Protein AF-A0A7V9Z0H7-F1 (afdb_monomer_lite)

Structure (mmCIF, N/CA/C/O backbone):
data_AF-A0A7V9Z0H7-F1
#
_entry.id   AF-A0A7V9Z0H7-F1
#
loop_
_atom_site.group_PDB
_atom_site.id
_atom_site.type_symbol
_atom_site.label_atom_id
_atom_site.label_alt_id
_atom_site.label_comp_id
_atom_site.label_asym_id
_atom_site.label_entity_id
_atom_site.label_seq_id
_atom_site.pdbx_PDB_ins_code
_atom_site.Cartn_x
_atom_site.Cartn_y
_atom_site.Cartn_z
_atom_site.occupancy
_atom_sit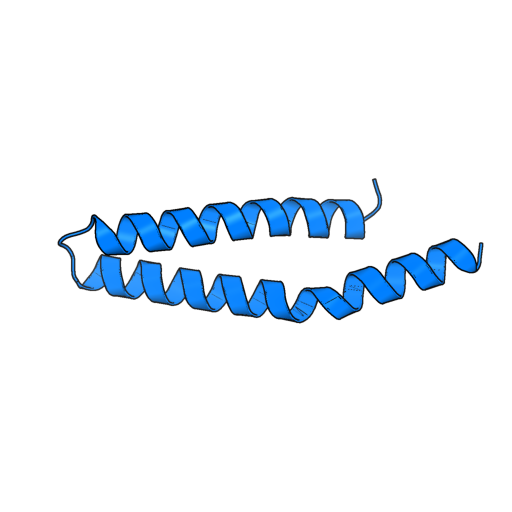e.B_iso_or_equiv
_atom_site.auth_seq_id
_atom_site.auth_comp_id
_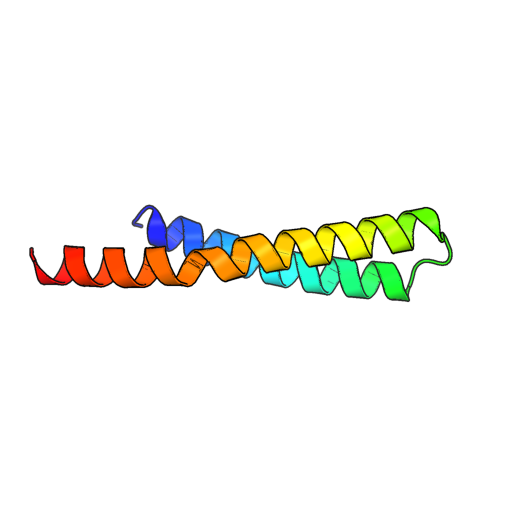atom_site.auth_asym_id
_atom_site.auth_atom_id
_atom_site.pdbx_PDB_model_num
ATOM 1 N N . MET A 1 1 ? 19.818 -0.04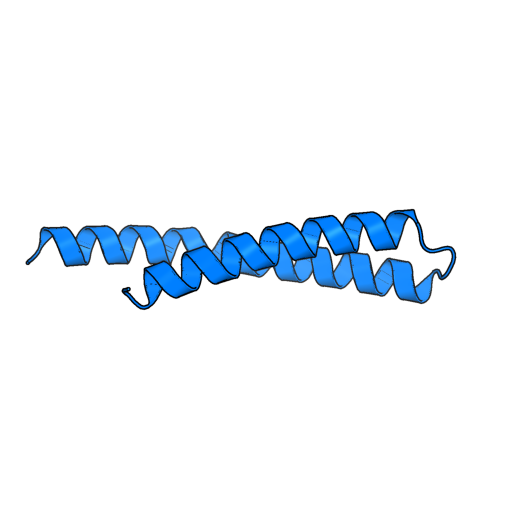1 -16.766 1.00 58.31 1 MET A N 1
ATOM 2 C CA . MET A 1 1 ? 18.412 -0.082 -16.308 1.00 58.31 1 MET A CA 1
ATOM 3 C C . MET A 1 1 ? 17.586 0.730 -17.281 1.00 58.31 1 MET A C 1
ATOM 5 O O . MET A 1 1 ? 17.952 1.868 -17.535 1.00 58.31 1 MET A O 1
ATOM 9 N N . THR A 1 2 ? 16.548 0.142 -17.871 1.00 83.62 2 THR A N 1
ATOM 10 C CA . THR A 1 2 ? 15.602 0.905 -18.703 1.00 83.62 2 THR A CA 1
ATOM 11 C C . THR A 1 2 ? 14.593 1.605 -17.799 1.00 83.62 2 THR A C 1
ATOM 13 O O . THR A 1 2 ? 14.396 1.176 -16.659 1.00 83.62 2 THR A O 1
ATOM 16 N N . VAL A 1 3 ? 13.928 2.645 -18.305 1.00 74.44 3 VAL A N 1
ATOM 17 C CA . VAL A 1 3 ? 12.825 3.303 -17.588 1.00 74.44 3 VAL A CA 1
ATOM 18 C C . VAL A 1 3 ? 11.777 2.277 -17.157 1.00 74.44 3 VAL A C 1
ATOM 20 O O . VAL A 1 3 ? 11.327 2.318 -16.020 1.00 74.44 3 VAL A O 1
ATOM 23 N N . GLY A 1 4 ? 11.452 1.277 -17.983 1.00 73.44 4 GLY A N 1
ATOM 24 C CA . GLY A 1 4 ? 10.478 0.274 -17.552 1.00 73.44 4 GLY A CA 1
ATOM 25 C C . GLY A 1 4 ? 11.004 -0.705 -16.493 1.00 73.44 4 GLY A C 1
ATOM 26 O O . GLY A 1 4 ? 10.213 -1.187 -15.697 1.00 73.44 4 GLY A O 1
ATOM 27 N N . THR A 1 5 ? 12.321 -0.935 -16.378 1.00 77.44 5 THR A N 1
ATOM 28 C CA . THR A 1 5 ? 12.877 -1.659 -15.213 1.00 77.44 5 THR A CA 1
ATOM 29 C C . THR A 1 5 ? 12.698 -0.851 -13.923 1.00 77.44 5 THR A C 1
ATOM 31 O O . THR A 1 5 ? 12.392 -1.428 -12.884 1.00 77.44 5 THR A O 1
ATOM 34 N N . GLN A 1 6 ? 12.857 0.478 -13.983 1.00 78.31 6 GLN A N 1
ATOM 35 C CA . GLN A 1 6 ? 12.604 1.363 -12.838 1.00 78.31 6 GLN A CA 1
ATOM 36 C C . GLN A 1 6 ? 11.118 1.372 -12.468 1.00 78.31 6 GLN A C 1
ATOM 38 O O . GLN A 1 6 ? 10.795 1.229 -11.296 1.00 78.31 6 GLN A O 1
ATOM 43 N N . VAL A 1 7 ? 10.227 1.441 -13.463 1.00 81.69 7 VAL A N 1
ATOM 44 C CA . VAL A 1 7 ? 8.768 1.360 -13.282 1.00 81.69 7 VAL A CA 1
ATOM 45 C C . VAL A 1 7 ? 8.382 0.053 -12.581 1.00 81.69 7 VAL A C 1
ATOM 47 O O . VAL A 1 7 ? 7.791 0.112 -11.506 1.00 81.69 7 VAL A O 1
ATOM 50 N N . GLN A 1 8 ? 8.822 -1.110 -13.078 1.00 77.62 8 GLN A N 1
ATOM 51 C CA . GLN A 1 8 ? 8.541 -2.400 -12.428 1.00 77.62 8 GLN A CA 1
ATOM 52 C C . GLN A 1 8 ? 9.039 -2.459 -10.975 1.00 77.62 8 GLN A C 1
ATOM 54 O O . GLN A 1 8 ? 8.365 -2.997 -10.096 1.00 77.62 8 GLN A O 1
ATOM 59 N N . GLN A 1 9 ? 10.223 -1.906 -10.701 1.00 83.88 9 GLN A N 1
ATOM 60 C CA . GLN A 1 9 ? 10.791 -1.887 -9.355 1.00 83.88 9 GLN A CA 1
ATOM 61 C C . GLN A 1 9 ? 9.998 -0.961 -8.420 1.00 83.88 9 GLN A C 1
ATOM 63 O O . GLN A 1 9 ? 9.723 -1.324 -7.274 1.00 83.88 9 GLN A O 1
ATOM 68 N N . THR A 1 10 ? 9.566 0.202 -8.917 1.00 86.00 10 THR A N 1
ATOM 69 C CA . THR A 1 10 ? 8.657 1.106 -8.204 1.00 86.00 10 THR A CA 1
ATOM 70 C C . THR A 1 10 ? 7.323 0.427 -7.913 1.00 86.00 10 THR A C 1
ATOM 72 O O . THR A 1 10 ? 6.821 0.549 -6.800 1.00 86.00 10 THR A O 1
ATOM 75 N N . LEU A 1 11 ? 6.773 -0.342 -8.850 1.00 83.19 11 LEU A N 1
ATOM 76 C CA . LEU A 1 11 ? 5.493 -1.027 -8.668 1.00 83.19 11 LEU A CA 1
ATOM 77 C C . LEU A 1 11 ? 5.563 -2.212 -7.715 1.00 83.19 11 LEU A C 1
ATOM 79 O O . LEU A 1 11 ? 4.661 -2.385 -6.896 1.00 83.19 11 LEU A O 1
ATOM 83 N N . ALA A 1 12 ? 6.669 -2.953 -7.708 1.00 85.44 12 ALA A N 1
ATOM 84 C CA . ALA A 1 12 ? 6.945 -3.916 -6.644 1.00 85.44 12 ALA A CA 1
ATOM 85 C C . ALA A 1 12 ? 6.996 -3.233 -5.260 1.00 85.44 12 ALA A C 1
ATOM 87 O O . ALA A 1 12 ? 6.459 -3.756 -4.276 1.00 85.44 12 ALA A O 1
ATOM 88 N N . GLY A 1 13 ? 7.584 -2.033 -5.190 1.00 88.12 13 GLY A N 1
ATOM 89 C CA . GLY A 1 13 ? 7.557 -1.185 -3.997 1.00 88.12 13 GLY A CA 1
ATOM 90 C C . GLY A 1 13 ? 6.139 -0.755 -3.606 1.00 88.12 13 GLY A C 1
ATOM 91 O O . GLY A 1 13 ? 5.742 -0.928 -2.454 1.00 88.12 13 GLY A O 1
ATOM 92 N N . LEU A 1 14 ? 5.344 -0.273 -4.564 1.00 88.94 14 LEU A N 1
ATOM 93 C CA . LEU A 1 14 ? 3.951 0.134 -4.358 1.00 88.94 14 LEU A CA 1
ATOM 94 C C . LEU A 1 14 ? 3.073 -1.025 -3.879 1.00 88.94 14 LEU A C 1
ATOM 96 O O . LEU A 1 14 ? 2.275 -0.843 -2.966 1.00 88.94 14 LEU A O 1
ATOM 100 N N . LYS A 1 15 ? 3.258 -2.234 -4.413 1.00 87.06 15 LYS A N 1
ATOM 101 C CA . LYS A 1 15 ? 2.542 -3.434 -3.959 1.00 87.06 15 LYS A CA 1
ATOM 102 C C . LYS A 1 15 ? 2.855 -3.776 -2.500 1.00 87.06 15 LYS A C 1
ATOM 104 O O . LYS A 1 15 ? 1.966 -4.143 -1.734 1.00 87.06 15 LYS A O 1
ATOM 109 N N . SER A 1 16 ? 4.111 -3.601 -2.098 1.00 92.31 16 SER A N 1
ATOM 110 C CA . SER A 1 16 ? 4.538 -3.789 -0.706 1.00 92.31 16 SER A CA 1
ATOM 111 C C . SER A 1 16 ? 3.952 -2.705 0.215 1.00 92.31 16 SER A C 1
ATOM 113 O O . SER A 1 16 ? 3.525 -2.991 1.337 1.00 92.31 16 SER A O 1
ATOM 115 N N . ALA A 1 17 ? 3.864 -1.464 -0.273 1.00 91.81 17 ALA A N 1
ATOM 116 C CA . ALA A 1 17 ? 3.215 -0.362 0.433 1.00 91.81 17 ALA A CA 1
ATOM 117 C C . ALA A 1 17 ? 1.694 -0.569 0.568 1.00 91.81 17 ALA A C 1
ATOM 119 O O . ALA A 1 17 ? 1.154 -0.353 1.649 1.00 91.81 17 ALA A O 1
ATOM 120 N N . GLN A 1 18 ? 1.012 -1.067 -0.471 1.00 91.44 18 GLN A N 1
ATOM 121 C CA . GLN A 1 18 ? -0.414 -1.417 -0.435 1.00 91.44 18 GLN A CA 1
ATOM 122 C C . GLN A 1 18 ? -0.715 -2.414 0.693 1.00 91.44 18 GLN A C 1
ATOM 124 O O . GLN A 1 18 ? -1.598 -2.161 1.509 1.00 91.44 18 GLN A O 1
ATOM 129 N N . ALA A 1 19 ? 0.049 -3.507 0.784 1.00 92.75 19 ALA A N 1
ATOM 130 C CA . ALA A 1 19 ? -0.119 -4.503 1.846 1.00 92.75 19 ALA A CA 1
ATOM 131 C C . ALA A 1 19 ? 0.119 -3.906 3.247 1.00 92.75 19 ALA A C 1
ATOM 133 O O . ALA A 1 19 ? -0.560 -4.256 4.217 1.00 92.75 19 ALA A O 1
ATOM 134 N N . SER A 1 20 ? 1.060 -2.963 3.347 1.00 95.00 20 SER A N 1
ATOM 135 C CA . SER A 1 20 ? 1.315 -2.227 4.586 1.00 95.00 20 SER A CA 1
ATOM 136 C C . SER A 1 20 ? 0.118 -1.347 4.962 1.00 95.00 20 SER A C 1
ATOM 138 O O . SER A 1 20 ? -0.315 -1.381 6.109 1.00 95.00 20 SER A O 1
ATOM 140 N N . PHE A 1 21 ? -0.486 -0.632 4.006 1.00 93.88 21 PHE A N 1
ATOM 141 C CA . PHE A 1 21 ? -1.694 0.164 4.249 1.00 93.88 21 PHE A CA 1
ATOM 142 C C . PHE A 1 21 ? -2.894 -0.692 4.656 1.00 93.88 21 PHE A C 1
ATOM 144 O O . PHE A 1 21 ? -3.597 -0.332 5.596 1.00 93.88 21 PHE A O 1
ATOM 151 N N . GLU A 1 22 ? -3.107 -1.846 4.023 1.00 92.75 22 GLU A N 1
ATOM 152 C CA . GLU A 1 22 ? -4.147 -2.793 4.445 1.00 92.75 22 GLU A CA 1
ATOM 153 C C . GLU A 1 22 ? -3.921 -3.260 5.887 1.00 92.75 22 GLU A C 1
ATOM 155 O O . GLU A 1 22 ? -4.848 -3.256 6.696 1.00 92.75 22 GLU A O 1
ATOM 160 N N . THR A 1 23 ? -2.672 -3.564 6.248 1.00 95.12 23 THR A N 1
ATOM 161 C CA . THR A 1 23 ? -2.304 -3.939 7.619 1.00 95.12 23 THR A CA 1
ATOM 162 C C . THR A 1 23 ? -2.559 -2.792 8.602 1.00 95.12 23 THR A C 1
ATOM 164 O O . THR A 1 23 ? -3.175 -3.003 9.646 1.00 95.12 23 THR A O 1
ATOM 167 N N . PHE A 1 24 ? -2.174 -1.558 8.263 1.00 94.69 24 PHE A N 1
ATOM 168 C CA . PHE A 1 24 ? -2.419 -0.387 9.110 1.00 94.69 24 PHE A CA 1
ATOM 169 C C . PHE A 1 24 ? -3.912 -0.094 9.267 1.00 94.69 24 PHE A C 1
ATOM 171 O O . PHE A 1 24 ? -4.349 0.259 10.359 1.00 94.69 24 PHE A O 1
ATOM 178 N N . ALA A 1 25 ? -4.715 -0.297 8.220 1.00 94.06 25 ALA A N 1
ATOM 179 C CA . ALA A 1 25 ? -6.169 -0.172 8.282 1.00 94.06 25 ALA A CA 1
ATOM 180 C C . ALA A 1 25 ? -6.810 -1.208 9.223 1.00 94.06 25 ALA A C 1
ATOM 182 O O . ALA A 1 25 ? -7.839 -0.930 9.841 1.00 94.06 25 ALA A O 1
ATOM 183 N N . LEU A 1 26 ? -6.224 -2.405 9.325 1.00 93.94 26 LEU A N 1
ATOM 184 C CA . LEU A 1 26 ? -6.675 -3.452 10.244 1.00 93.94 26 LEU A CA 1
ATOM 185 C C . LEU A 1 26 ? -6.254 -3.179 11.691 1.00 93.94 26 LEU A C 1
ATOM 187 O O . LEU A 1 26 ? -7.018 -3.479 12.602 1.00 93.94 26 LEU A O 1
ATOM 191 N N . GLN A 1 27 ? -5.060 -2.618 11.893 1.00 96.00 27 GLN A N 1
ATOM 192 C CA . GLN A 1 27 ? -4.491 -2.360 13.219 1.00 96.00 27 GLN A CA 1
ATOM 193 C C . GLN A 1 27 ? -4.914 -1.019 13.829 1.00 96.00 27 GLN A C 1
ATOM 195 O O . GLN A 1 27 ? -4.764 -0.826 15.031 1.00 96.00 27 GLN A O 1
ATOM 200 N N . THR A 1 28 ? -5.393 -0.071 13.022 1.00 93.75 28 THR A N 1
ATOM 201 C CA . THR A 1 28 ? -5.776 1.256 13.510 1.00 93.75 28 THR A CA 1
ATOM 202 C C . THR A 1 28 ? -7.204 1.276 14.057 1.00 93.75 28 THR A C 1
ATOM 204 O O . THR A 1 28 ? -8.153 0.873 13.383 1.00 93.75 28 THR A O 1
ATOM 207 N N . ASP A 1 29 ? -7.371 1.828 15.260 1.00 94.00 29 ASP A N 1
ATOM 208 C CA . ASP A 1 29 ? -8.686 2.119 15.849 1.00 94.00 29 ASP A CA 1
ATOM 209 C C . ASP A 1 29 ? -9.293 3.439 15.335 1.00 94.00 29 ASP A C 1
ATOM 211 O O . ASP A 1 29 ? -10.472 3.730 15.547 1.00 94.00 29 ASP A O 1
ATOM 215 N N . ASN A 1 30 ? -8.503 4.263 14.638 1.00 95.06 30 ASN A N 1
ATOM 216 C CA . ASN A 1 30 ? -8.967 5.535 14.100 1.00 95.06 30 ASN A CA 1
ATOM 217 C C . ASN A 1 30 ? -9.729 5.307 12.785 1.00 95.06 30 ASN A C 1
ATOM 219 O O . ASN A 1 30 ? -9.140 4.966 11.759 1.00 95.06 30 ASN A O 1
ATOM 223 N N . GLN A 1 31 ? -11.043 5.546 12.797 1.00 92.94 31 GLN A N 1
ATOM 224 C CA . GLN A 1 31 ? -11.889 5.336 11.617 1.00 92.94 31 GLN A CA 1
ATOM 225 C C . GLN A 1 31 ? -11.484 6.191 10.408 1.00 92.94 31 GLN A C 1
ATOM 227 O O . GLN A 1 31 ? -11.541 5.705 9.278 1.00 92.94 31 GLN A O 1
ATOM 232 N N . GLN A 1 32 ? -11.032 7.428 10.625 1.00 94.19 32 GLN A N 1
ATOM 233 C CA . GLN A 1 32 ? -10.568 8.294 9.540 1.00 94.19 32 GLN A CA 1
ATOM 234 C C . GLN A 1 32 ? -9.269 7.754 8.929 1.00 94.19 32 GLN A C 1
ATOM 236 O O . GLN A 1 32 ? -9.132 7.703 7.708 1.00 94.19 32 GLN A O 1
ATOM 241 N N . ALA A 1 33 ? -8.333 7.292 9.766 1.00 92.75 33 ALA A N 1
ATOM 242 C CA . ALA A 1 33 ? -7.100 6.665 9.293 1.00 92.75 33 ALA A CA 1
ATOM 243 C C . ALA A 1 33 ? -7.391 5.364 8.533 1.00 92.75 33 ALA A C 1
ATOM 245 O O . ALA A 1 33 ? -6.804 5.115 7.485 1.00 92.75 33 ALA A O 1
ATOM 246 N N . LYS A 1 34 ? -8.352 4.566 9.010 1.00 94.69 34 LYS A N 1
ATOM 247 C CA . LYS A 1 34 ? -8.794 3.341 8.339 1.00 94.69 34 LYS A CA 1
ATOM 248 C C . LYS A 1 34 ? -9.322 3.617 6.933 1.00 94.69 34 LYS A C 1
ATOM 250 O O . LYS A 1 34 ? -8.894 2.955 5.991 1.00 94.69 34 LYS A O 1
ATOM 255 N N . GLN A 1 35 ? -10.197 4.614 6.786 1.00 94.81 35 GLN A N 1
ATOM 256 C CA . GLN A 1 35 ? -10.696 5.040 5.476 1.00 94.81 35 GLN A CA 1
ATOM 257 C C . GLN A 1 35 ? -9.567 5.543 4.577 1.00 94.81 35 GLN A C 1
ATOM 259 O O . GLN A 1 35 ? -9.493 5.135 3.421 1.00 94.81 35 GLN A O 1
ATOM 264 N N . MET A 1 36 ? -8.659 6.361 5.114 1.00 95.44 36 MET A N 1
ATOM 265 C CA . MET A 1 36 ? -7.505 6.859 4.367 1.00 95.44 36 MET A CA 1
ATOM 266 C C . MET A 1 36 ? -6.631 5.708 3.853 1.00 95.44 36 MET A C 1
ATOM 268 O O . MET A 1 36 ? -6.332 5.654 2.665 1.00 95.44 36 MET A O 1
ATOM 272 N N . TYR A 1 37 ? -6.252 4.753 4.706 1.00 94.56 37 TYR A N 1
ATOM 273 C CA . TYR A 1 37 ? -5.427 3.615 4.295 1.00 94.56 37 TYR A CA 1
ATOM 274 C C . TYR A 1 37 ? -6.125 2.722 3.263 1.00 94.56 37 TYR A C 1
ATOM 276 O O . TYR A 1 37 ? -5.488 2.291 2.302 1.00 94.56 37 TYR A O 1
ATOM 284 N N . GLN A 1 38 ? -7.432 2.490 3.410 1.00 92.69 38 GLN A N 1
ATOM 285 C CA . GLN A 1 38 ? -8.221 1.743 2.426 1.00 92.69 38 GLN A CA 1
ATOM 286 C C . GLN A 1 38 ? -8.294 2.463 1.074 1.00 92.69 38 GLN A C 1
ATOM 288 O O . GLN A 1 38 ? -8.105 1.829 0.037 1.00 92.69 38 GLN A O 1
ATOM 293 N N . GLN A 1 39 ? -8.520 3.780 1.070 1.00 93.69 39 GLN A N 1
ATOM 294 C CA . GLN A 1 39 ? -8.532 4.585 -0.154 1.00 93.69 39 GLN A CA 1
ATOM 295 C C . GLN A 1 39 ? -7.168 4.567 -0.848 1.00 93.69 39 GLN A C 1
ATOM 297 O O . GLN A 1 39 ? -7.096 4.333 -2.054 1.00 93.69 39 GLN A O 1
ATOM 302 N N . THR A 1 40 ? -6.080 4.735 -0.095 1.00 92.19 40 THR A N 1
ATOM 303 C CA . THR A 1 40 ? -4.720 4.696 -0.645 1.00 92.19 40 THR A CA 1
ATOM 304 C C . THR A 1 40 ? -4.380 3.317 -1.216 1.00 92.19 40 THR A C 1
ATOM 306 O O . THR A 1 40 ? -3.784 3.224 -2.290 1.00 92.19 40 THR A O 1
ATOM 309 N N . ALA A 1 41 ? -4.791 2.229 -0.554 1.00 90.69 41 ALA A N 1
ATOM 310 C CA . ALA A 1 41 ? -4.615 0.873 -1.074 1.00 90.69 41 ALA A CA 1
ATOM 311 C C . ALA A 1 41 ? -5.361 0.671 -2.407 1.00 90.69 41 ALA A C 1
ATOM 313 O O . ALA A 1 41 ? -4.781 0.145 -3.358 1.00 90.69 41 ALA A O 1
ATOM 314 N N . GLN A 1 42 ? -6.602 1.161 -2.518 1.00 90.31 42 GLN A N 1
ATOM 315 C CA . GLN A 1 42 ? -7.382 1.104 -3.762 1.00 90.31 42 GLN A CA 1
ATOM 316 C C . GLN A 1 42 ? -6.747 1.921 -4.894 1.00 90.31 42 GLN A C 1
ATOM 318 O O 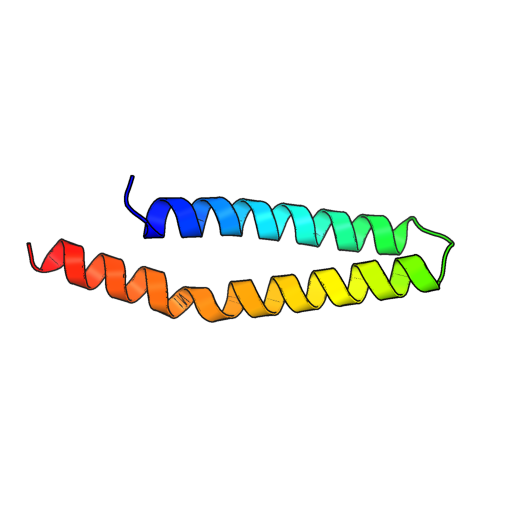. GLN A 1 42 ? -6.618 1.423 -6.011 1.00 90.31 42 GLN A O 1
ATOM 323 N N . GLN A 1 43 ? -6.294 3.147 -4.615 1.00 88.88 43 GLN A N 1
ATOM 324 C CA . GLN A 1 43 ? -5.581 3.968 -5.601 1.00 88.88 43 GLN A CA 1
ATOM 325 C C . GLN A 1 43 ? -4.304 3.272 -6.087 1.00 88.88 43 GLN A C 1
ATOM 327 O O . GLN A 1 43 ? -4.020 3.233 -7.283 1.00 88.88 43 GLN A O 1
ATOM 332 N N . THR A 1 44 ? -3.568 2.641 -5.171 1.00 87.75 44 THR A N 1
ATOM 333 C CA . THR A 1 44 ? -2.348 1.894 -5.501 1.00 87.75 44 THR A CA 1
ATOM 334 C C . THR A 1 44 ? -2.641 0.664 -6.368 1.00 87.75 44 THR A C 1
ATOM 336 O O . THR A 1 44 ? -1.840 0.312 -7.235 1.00 87.75 44 THR A O 1
ATOM 339 N N . GLN A 1 45 ? -3.788 0.005 -6.178 1.00 85.69 45 GLN A N 1
ATOM 340 C CA . GLN A 1 45 ? -4.233 -1.081 -7.058 1.00 85.69 45 GLN A CA 1
ATOM 341 C C . GLN A 1 45 ? -4.578 -0.594 -8.466 1.00 85.69 45 GLN A C 1
ATOM 343 O O . GLN A 1 45 ? -4.269 -1.298 -9.424 1.00 85.69 45 GLN A O 1
ATOM 348 N N . GLN A 1 46 ? -5.193 0.583 -8.614 1.00 85.69 46 GLN A N 1
ATOM 349 C CA . GLN A 1 46 ? -5.513 1.126 -9.940 1.00 85.69 46 GLN A CA 1
ATOM 350 C C . GLN A 1 46 ? -4.247 1.408 -10.753 1.00 85.69 46 GLN A C 1
ATOM 352 O O . GLN A 1 46 ? -4.162 0.981 -11.899 1.00 85.69 46 GLN A O 1
ATOM 357 N N . ILE A 1 47 ? -3.223 1.997 -10.129 1.00 81.88 47 ILE A N 1
ATOM 358 C CA . ILE A 1 47 ? -1.927 2.257 -10.778 1.00 81.88 47 ILE A CA 1
ATOM 359 C C . ILE A 1 47 ? -1.264 0.944 -11.243 1.00 81.88 47 ILE A C 1
ATOM 361 O O . ILE A 1 47 ? -0.716 0.871 -12.339 1.00 81.88 47 ILE A O 1
ATOM 365 N N . GLN A 1 48 ? -1.352 -0.126 -10.443 1.00 77.62 48 GLN A N 1
ATOM 366 C CA . GLN A 1 48 ? -0.833 -1.450 -10.819 1.00 77.62 48 GLN A CA 1
ATOM 367 C C . GLN A 1 48 ? -1.593 -2.092 -11.993 1.00 77.62 48 GLN A C 1
ATOM 369 O O . GLN A 1 48 ? -1.020 -2.898 -12.722 1.00 77.62 48 GLN A O 1
ATOM 374 N N . GLN A 1 49 ? -2.874 -1.771 -12.193 1.00 75.00 49 GLN A N 1
ATOM 375 C CA . GLN A 1 49 ? -3.661 -2.312 -13.308 1.00 75.00 49 GLN A CA 1
ATOM 376 C C . GLN A 1 49 ? -3.343 -1.645 -14.651 1.00 75.00 49 GLN A C 1
ATOM 378 O O . GLN A 1 49 ? -3.628 -2.234 -15.692 1.00 75.00 49 GLN A O 1
ATOM 383 N N . GLU A 1 50 ? -2.733 -0.459 -14.647 1.00 67.31 50 GLU A N 1
ATOM 384 C CA . GLU A 1 50 ? -2.315 0.256 -15.862 1.00 67.31 50 GLU A CA 1
ATOM 385 C C . GLU A 1 50 ? -0.954 -0.236 -16.405 1.00 67.31 50 GLU A C 1
ATOM 387 O O . GLU A 1 50 ? -0.608 0.010 -17.563 1.00 67.31 50 GLU A O 1
ATOM 392 N N . GLU A 1 51 ? -0.206 -1.026 -15.624 1.00 61.81 51 GLU A N 1
ATOM 393 C CA . GLU A 1 51 ? 1.095 -1.596 -16.010 1.00 61.81 51 GLU A CA 1
ATOM 394 C C . GLU A 1 51 ? 1.159 -2.591 -17.182 1.00 61.81 51 GLU A C 1
ATOM 396 O O . GLU A 1 51 ? 2.190 -2.588 -17.866 1.00 61.81 51 GLU A O 1
ATOM 401 N N . PRO A 1 52 ? 0.1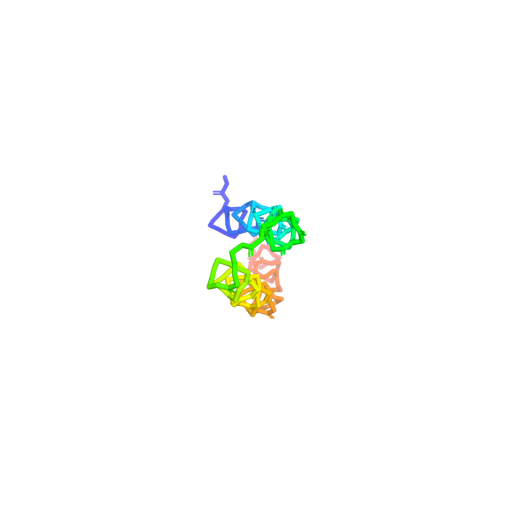72 -3.473 -17.457 1.00 58.59 52 PRO A N 1
ATOM 402 C CA . PRO A 1 52 ? 0.338 -4.512 -18.473 1.00 58.59 52 PRO A CA 1
ATOM 403 C C . PRO A 1 52 ? 0.665 -3.938 -19.862 1.00 58.59 52 PRO A C 1
ATOM 405 O O . PRO A 1 52 ? 1.335 -4.600 -20.655 1.00 58.59 52 PRO A O 1
ATOM 408 N N . GLN A 1 53 ? 0.298 -2.679 -20.129 1.00 54.41 53 GLN A N 1
ATOM 409 C CA . GLN A 1 53 ? 0.695 -1.964 -21.341 1.00 54.41 53 GLN A CA 1
ATOM 410 C C . GLN A 1 53 ? 2.203 -1.677 -21.436 1.00 54.41 53 GLN A C 1
ATOM 412 O O . GLN A 1 53 ? 2.767 -1.741 -22.529 1.00 54.41 53 GLN A O 1
ATOM 417 N N . TYR A 1 54 ? 2.897 -1.376 -20.337 1.00 56.12 54 TYR A N 1
ATOM 418 C CA . TYR A 1 54 ? 4.315 -0.995 -20.384 1.00 56.12 54 TYR A CA 1
ATOM 419 C C . TYR A 1 54 ? 5.236 -2.189 -20.665 1.00 56.12 54 TYR A C 1
ATOM 421 O O . TYR A 1 54 ? 6.177 -2.081 -21.458 1.00 56.12 54 TYR A O 1
ATOM 429 N N . ASN A 1 55 ? 4.942 -3.351 -20.076 1.00 55.25 55 ASN A N 1
ATOM 430 C CA . ASN A 1 55 ? 5.754 -4.556 -20.261 1.00 55.25 55 ASN A CA 1
ATOM 431 C C . ASN A 1 55 ? 5.686 -5.102 -21.695 1.00 55.25 55 ASN A C 1
ATOM 433 O O . ASN A 1 55 ? 6.707 -5.520 -22.248 1.00 55.25 55 ASN A O 1
ATOM 437 N N . GLN A 1 56 ? 4.507 -5.049 -22.321 1.00 55.50 56 GLN A N 1
ATOM 438 C CA . GLN A 1 56 ? 4.314 -5.503 -23.701 1.00 55.50 56 GLN A CA 1
ATOM 439 C C . GLN A 1 56 ? 5.045 -4.598 -24.704 1.00 55.50 56 GLN A C 1
ATOM 441 O O . GLN A 1 56 ? 5.709 -5.086 -25.621 1.00 55.50 56 GLN A O 1
ATOM 446 N N . ASN A 1 57 ? 4.991 -3.282 -24.489 1.00 56.53 57 ASN A N 1
ATOM 447 C CA . ASN A 1 57 ? 5.652 -2.304 -25.351 1.00 56.53 57 ASN A CA 1
ATOM 448 C C . ASN A 1 57 ? 7.187 -2.329 -25.229 1.00 56.53 57 ASN A C 1
ATOM 450 O O . ASN A 1 57 ? 7.879 -2.076 -26.216 1.00 56.53 57 ASN A O 1
ATOM 454 N N . GLN A 1 58 ? 7.744 -2.662 -24.057 1.00 56.28 58 GLN A N 1
ATOM 455 C CA . GLN A 1 58 ? 9.194 -2.828 -23.889 1.00 56.28 58 GLN A CA 1
ATOM 456 C C . GLN A 1 58 ? 9.733 -4.095 -24.564 1.00 56.28 58 GLN A C 1
ATOM 458 O O . GLN A 1 58 ? 10.757 -4.029 -25.246 1.00 56.28 58 GLN A O 1
ATOM 463 N N . GLN A 1 59 ? 9.049 -5.237 -24.425 1.00 56.81 59 GLN A N 1
ATOM 464 C CA . GLN A 1 59 ? 9.466 -6.476 -25.095 1.00 56.81 59 GLN A CA 1
ATOM 465 C C . GLN A 1 59 ? 9.441 -6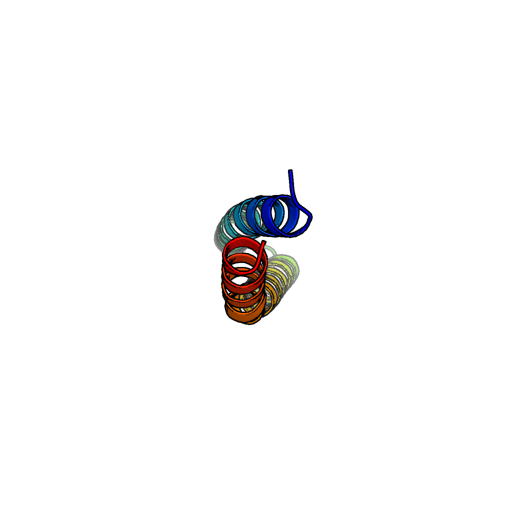.336 -26.622 1.00 56.81 59 GLN A C 1
ATOM 467 O O . GLN A 1 59 ? 10.376 -6.770 -27.294 1.00 56.81 59 GLN A O 1
ATOM 472 N N . GLN A 1 60 ? 8.422 -5.668 -27.174 1.00 57.53 60 GLN A N 1
ATOM 473 C CA . GLN A 1 60 ? 8.339 -5.413 -28.615 1.00 57.53 60 GLN A CA 1
ATOM 474 C C . GLN A 1 60 ? 9.424 -4.454 -29.132 1.00 57.53 60 GLN A C 1
ATOM 476 O O . GLN A 1 60 ? 9.820 -4.559 -30.292 1.00 57.53 60 GLN A O 1
ATOM 481 N N . GLN A 1 61 ? 9.908 -3.517 -28.310 1.00 55.81 61 GLN A N 1
ATOM 482 C CA . GLN A 1 61 ? 10.996 -2.605 -28.688 1.00 55.81 61 GLN A CA 1
ATOM 483 C C . GLN A 1 61 ? 12.384 -3.247 -28.581 1.00 55.81 61 GLN A C 1
ATOM 485 O O . GLN A 1 61 ? 13.251 -2.919 -29.385 1.00 55.81 61 GLN A O 1
ATOM 490 N N . GLN A 1 62 ? 12.595 -4.175 -27.639 1.00 54.38 62 GLN A N 1
ATOM 491 C CA . GLN A 1 62 ? 13.840 -4.952 -27.561 1.00 54.38 62 GLN A CA 1
ATOM 492 C C . GLN A 1 62 ? 13.962 -5.994 -28.674 1.00 54.38 62 GLN A C 1
ATOM 494 O O . GLN A 1 62 ? 15.062 -6.218 -29.150 1.00 54.38 62 GLN A O 1
ATOM 499 N N . GLN A 1 63 ? 12.862 -6.609 -29.120 1.00 55.84 63 GLN A N 1
ATOM 500 C CA . GLN A 1 63 ? 12.907 -7.590 -30.217 1.00 55.84 63 GLN A CA 1
ATOM 501 C C . GLN A 1 63 ? 13.098 -6.966 -31.610 1.00 55.84 63 GLN A C 1
ATOM 503 O O . GLN A 1 63 ? 13.335 -7.694 -32.569 1.00 55.84 63 GLN A O 1
ATOM 508 N N . LYS A 1 64 ? 12.956 -5.639 -31.742 1.00 55.81 64 LYS A N 1
ATOM 509 C CA . LYS A 1 64 ? 13.128 -4.907 -33.010 1.00 55.81 64 LYS A CA 1
ATOM 510 C C . LYS A 1 64 ? 14.491 -4.214 -33.158 1.00 55.81 64 LYS A C 1
ATOM 512 O O . LYS A 1 64 ? 14.686 -3.524 -34.155 1.00 55.81 64 LYS A O 1
ATOM 517 N N . GLN A 1 65 ? 15.395 -4.376 -32.193 1.00 46.84 65 GLN A N 1
ATOM 518 C CA . GLN A 1 65 ? 16.799 -3.949 -32.268 1.00 46.84 65 GLN A CA 1
ATOM 519 C C . GLN A 1 65 ? 17.703 -5.173 -32.358 1.00 46.84 65 GLN A C 1
ATOM 521 O O . GLN A 1 65 ? 18.748 -5.057 -33.031 1.00 46.84 65 GLN A O 1
#

Organism: NCBI:txid575178

InterPro domains:
  IPR012452 Protein of unknown function DUF1657 [PF07870] (7-49)

pLDDT: mean 80.31, std 15.27, range [46.84, 96.0]

Secondary structure (DSSP, 8-state):
--HHHHHHHHHHHHHHHHHHHHHHHHH---HHHHHHHHHHHHHHHHHHHSTHHHHHHHHHHHTT-

Radius of gyration: 15.72 Å; chains: 1; bounding box: 30×16×49 Å

Sequence (65 aa):
MTVGTQVQQTLAGLKSAQASFETFALQTDNQQAKQMYQQTAQQTQQIQQEEPQYNQNQQQQQQKQ

Foldseek 3Di:
DDPVVVVVVVLVVLQVLLVVLCVCLVVDPDPVSVVVSVVSSVVSVVSVVVPVVVVVVVVVVVVVD